Protein AF-A0A382CZF5-F1 (afdb_monomer_lite)

InterPro domains:
  IPR001555 Phosphoribosylglycinamide formyltransferase, active site [PS00373] (16-39)
  IPR002376 Formyl transferase, N-terminal [PF00551] (2-39)
  IPR036477 Formyl transferase, N-terminal domain superfamily [SSF53328] (2-39)

Secondary structure (DSSP, 8-state):
--HHHHHHHTT-SEEEEEEE---SSTT-SPEEEEEEEE--

Structure (mmCIF, N/CA/C/O backbone):
data_AF-A0A382CZF5-F1
#
_entry.id   AF-A0A382CZF5-F1
#
loop_
_atom_site.group_PDB
_atom_site.id
_atom_site.type_symbol
_atom_site.label_atom_id
_atom_site.label_alt_id
_atom_site.label_comp_id
_atom_site.label_asym_id
_atom_site.label_entity_id
_atom_site.label_seq_id
_atom_site.pdbx_PDB_ins_code
_atom_site.Cartn_x
_atom_site.Cartn_y
_atom_site.Cartn_z
_atom_site.occupancy
_atom_site.B_iso_or_equiv
_atom_site.auth_seq_id
_atom_site.auth_comp_id
_atom_site.auth_asym_id
_atom_site.auth_atom_id
_atom_site.pdbx_PDB_model_num
ATOM 1 N N . MET A 1 1 ? 9.777 2.789 13.015 1.00 59.66 1 MET A N 1
ATOM 2 C CA . MET A 1 1 ? 8.882 2.767 11.841 1.00 59.66 1 MET A CA 1
ATOM 3 C C . MET A 1 1 ? 7.905 1.613 12.034 1.00 59.66 1 MET A C 1
ATOM 5 O O . MET A 1 1 ? 8.135 0.540 11.510 1.00 59.66 1 MET A O 1
ATOM 9 N N . ASN A 1 2 ? 6.865 1.814 12.852 1.00 87.00 2 ASN A N 1
ATOM 10 C CA . ASN A 1 2 ? 5.835 0.801 13.129 1.00 87.00 2 ASN A CA 1
ATOM 11 C C . ASN A 1 2 ? 4.503 1.292 12.565 1.00 87.00 2 ASN A C 1
ATOM 13 O O . ASN A 1 2 ? 3.580 1.636 13.298 1.00 87.00 2 ASN A O 1
ATOM 17 N N . ILE A 1 3 ? 4.441 1.392 11.240 1.00 91.00 3 ILE A N 1
ATOM 18 C CA . ILE A 1 3 ? 3.269 1.922 10.534 1.00 91.00 3 ILE A CA 1
ATOM 19 C C . ILE A 1 3 ? 2.011 1.097 10.834 1.00 91.00 3 ILE A C 1
ATOM 21 O O . ILE A 1 3 ? 0.947 1.667 11.041 1.00 91.00 3 ILE A O 1
ATOM 25 N N . HIS A 1 4 ? 2.140 -0.221 11.005 1.00 92.88 4 HIS A N 1
ATOM 26 C CA . HIS A 1 4 ? 1.015 -1.069 11.407 1.00 92.88 4 HIS A CA 1
ATOM 27 C C . HIS A 1 4 ? 0.504 -0.768 12.828 1.00 92.88 4 HIS A C 1
ATOM 29 O O . HIS A 1 4 ? -0.703 -0.719 13.037 1.00 92.88 4 HIS A O 1
ATOM 35 N N . GLU A 1 5 ? 1.385 -0.496 13.800 1.00 94.00 5 GLU A N 1
ATOM 36 C CA . GLU A 1 5 ? 0.949 -0.088 15.149 1.00 94.00 5 GLU A CA 1
ATOM 37 C C . GLU A 1 5 ? 0.268 1.282 15.136 1.00 94.00 5 GLU A C 1
ATOM 39 O O . GLU A 1 5 ? -0.648 1.522 15.918 1.00 94.00 5 GLU A O 1
ATOM 44 N N . GLN A 1 6 ? 0.716 2.190 14.266 1.00 95.06 6 GLN A N 1
ATOM 45 C CA . GLN A 1 6 ? 0.097 3.505 14.110 1.00 95.06 6 GLN A CA 1
ATOM 46 C C . GLN A 1 6 ? -1.313 3.395 13.529 1.00 95.06 6 GLN A C 1
ATOM 48 O O . GLN A 1 6 ? -2.218 4.011 14.076 1.00 95.06 6 GLN A O 1
ATOM 53 N N . VAL A 1 7 ? -1.514 2.560 12.505 1.00 95.00 7 VAL A N 1
ATOM 54 C CA . VAL A 1 7 ? -2.840 2.261 11.929 1.00 95.00 7 VAL A CA 1
ATOM 55 C C . VAL A 1 7 ? -3.815 1.790 13.018 1.00 95.00 7 VAL A C 1
ATOM 57 O O . VAL A 1 7 ? -4.931 2.294 13.119 1.00 95.00 7 VAL A O 1
ATOM 60 N N . ILE A 1 8 ? -3.369 0.896 13.909 1.00 94.38 8 ILE A N 1
ATOM 61 C CA . ILE A 1 8 ? -4.184 0.412 15.036 1.00 94.38 8 ILE A CA 1
ATOM 62 C C . ILE A 1 8 ? -4.461 1.537 16.045 1.00 94.38 8 ILE A C 1
ATOM 64 O O . ILE A 1 8 ? -5.606 1.751 16.437 1.00 94.38 8 ILE A O 1
ATOM 68 N N . LYS A 1 9 ? -3.430 2.285 16.464 1.00 94.62 9 LYS A N 1
ATOM 69 C CA . LYS A 1 9 ? -3.568 3.384 17.441 1.00 94.62 9 LYS A CA 1
ATOM 70 C C . LYS A 1 9 ? -4.471 4.513 16.946 1.00 94.62 9 LYS A C 1
ATOM 72 O O . LYS A 1 9 ? -5.165 5.122 17.753 1.00 94.62 9 LYS A O 1
ATOM 77 N N . ASN A 1 10 ? -4.466 4.777 15.643 1.00 94.88 10 ASN A N 1
ATOM 78 C CA . ASN A 1 10 ? -5.305 5.792 15.014 1.00 94.88 10 ASN A CA 1
ATOM 79 C C . ASN A 1 10 ? -6.769 5.346 14.868 1.00 94.88 10 ASN A C 1
ATOM 81 O O . ASN A 1 10 ? -7.625 6.173 14.559 1.00 94.88 10 ASN A O 1
ATOM 85 N N . GLY A 1 11 ? -7.073 4.065 15.107 1.00 94.75 11 GLY A N 1
ATOM 86 C CA . GLY A 1 11 ? -8.413 3.513 14.920 1.00 94.75 11 GLY A CA 1
ATOM 87 C C . GLY A 1 11 ? -8.816 3.418 13.447 1.00 94.75 11 GLY A C 1
ATOM 88 O O . GLY A 1 11 ? -10.009 3.488 13.130 1.00 94.75 11 GLY A O 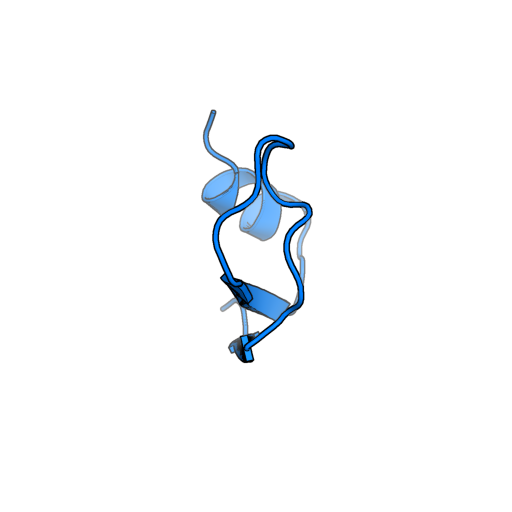1
ATOM 89 N N . 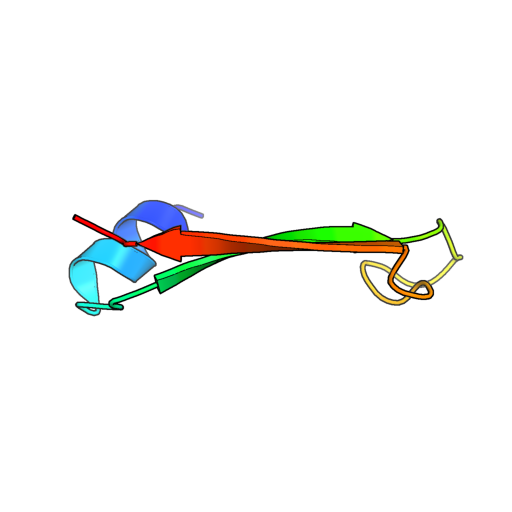ASP A 1 12 ? -7.838 3.285 12.547 1.00 96.56 12 ASP A N 1
ATOM 90 C CA . ASP A 1 12 ? -8.102 3.090 11.126 1.00 96.56 12 ASP A CA 1
ATOM 91 C C . ASP A 1 12 ? -8.890 1.793 10.930 1.00 96.56 12 ASP A C 1
ATOM 93 O O . ASP A 1 12 ? -8.607 0.770 11.546 1.00 96.56 12 ASP A O 1
ATOM 97 N N . LYS A 1 13 ? -9.905 1.829 10.065 1.00 96.69 13 LYS A N 1
ATOM 98 C CA . LYS A 1 13 ? -10.827 0.695 9.867 1.00 96.69 13 LYS A CA 1
ATOM 99 C C . LYS A 1 13 ? -10.356 -0.278 8.791 1.00 96.69 13 LYS A C 1
ATOM 101 O O . LYS A 1 13 ? -10.809 -1.422 8.740 1.00 96.69 13 LYS A O 1
ATOM 106 N N . GLU A 1 14 ? -9.488 0.184 7.898 1.00 96.62 14 GLU A N 1
ATOM 107 C CA . GLU A 1 14 ? -9.001 -0.573 6.750 1.00 96.62 14 GLU A CA 1
ATOM 108 C C . GLU A 1 14 ? -7.512 -0.292 6.526 1.00 96.62 14 GLU A C 1
ATOM 110 O O . GLU A 1 14 ? -7.032 0.818 6.735 1.00 96.62 14 GLU A O 1
ATOM 115 N N . SER A 1 15 ? -6.789 -1.311 6.072 1.00 96.69 15 SER A N 1
ATOM 116 C CA . SER A 1 15 ? -5.422 -1.211 5.566 1.00 96.69 15 SER A CA 1
ATOM 117 C C . SER A 1 15 ? -5.332 -1.956 4.232 1.00 96.69 15 SER A C 1
ATOM 119 O O . SER A 1 15 ? -6.328 -2.492 3.739 1.00 96.69 15 SER A O 1
ATOM 121 N N . GLY A 1 16 ? -4.168 -1.979 3.595 1.00 96.00 16 GLY A N 1
ATOM 122 C CA . GLY A 1 16 ? -4.028 -2.627 2.300 1.00 96.00 16 GLY A CA 1
ATOM 123 C C . GLY A 1 16 ? -2.603 -2.680 1.786 1.00 96.00 16 GLY A C 1
ATOM 124 O O . GLY A 1 16 ? -1.663 -2.243 2.442 1.00 96.00 16 GLY A O 1
ATOM 125 N N . CYS A 1 17 ? -2.470 -3.242 0.591 1.00 96.81 17 CYS A N 1
ATOM 126 C CA . CYS A 1 17 ? -1.211 -3.329 -0.128 1.00 96.81 17 CYS A CA 1
ATOM 127 C C . CYS A 1 17 ? -1.451 -3.151 -1.632 1.00 96.81 17 CYS A C 1
ATOM 129 O O . CYS A 1 17 ? -2.515 -3.511 -2.158 1.00 96.81 17 CYS A O 1
ATOM 131 N N . THR A 1 18 ? -0.444 -2.602 -2.303 1.00 97.75 18 THR A N 1
ATOM 132 C CA . THR A 1 18 ? -0.445 -2.291 -3.730 1.00 97.75 18 THR A CA 1
ATOM 133 C C . THR A 1 18 ? 0.766 -2.946 -4.378 1.00 97.75 18 THR A C 1
ATOM 135 O O . THR A 1 18 ? 1.890 -2.772 -3.922 1.00 97.75 18 THR A O 1
ATOM 138 N N . ILE A 1 19 ? 0.536 -3.686 -5.458 1.00 97.69 19 ILE A N 1
ATOM 139 C CA . ILE A 1 19 ? 1.578 -4.189 -6.352 1.00 97.69 19 ILE A CA 1
ATOM 140 C C . ILE A 1 19 ? 1.596 -3.262 -7.565 1.00 97.69 19 ILE A C 1
ATOM 142 O O . ILE A 1 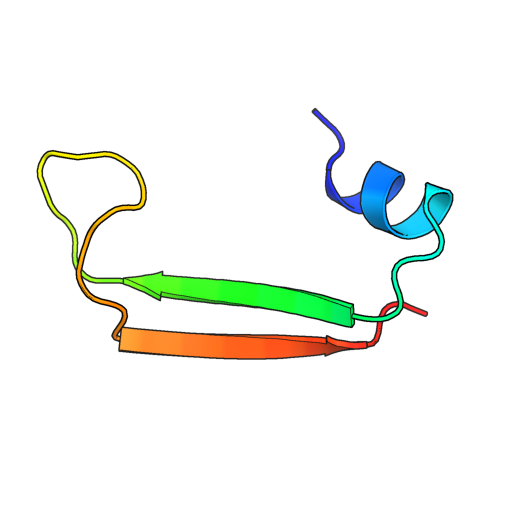19 ? 0.556 -3.063 -8.198 1.00 97.69 19 ILE A O 1
ATOM 146 N N . HIS A 1 20 ? 2.757 -2.709 -7.899 1.00 98.19 20 HIS A N 1
ATOM 147 C CA . HIS A 1 20 ? 2.950 -1.831 -9.052 1.00 98.19 20 HIS A CA 1
ATOM 148 C C . HIS A 1 20 ? 4.153 -2.278 -9.887 1.00 98.19 20 HIS A C 1
ATOM 150 O O . HIS A 1 20 ? 5.013 -3.024 -9.416 1.00 98.19 20 HIS A O 1
ATOM 156 N N . PHE A 1 21 ? 4.209 -1.833 -11.142 1.00 97.81 21 PHE A N 1
ATOM 157 C CA . PHE A 1 21 ? 5.383 -2.046 -11.988 1.00 97.81 21 PHE A CA 1
ATOM 158 C C . PHE A 1 21 ? 6.568 -1.217 -11.487 1.00 97.81 21 PHE A C 1
ATOM 160 O O . PHE A 1 21 ? 6.385 -0.136 -10.935 1.00 97.81 21 PHE A O 1
ATOM 167 N N . VAL A 1 22 ? 7.790 -1.712 -11.663 1.00 97.06 22 VAL A N 1
ATOM 168 C CA . VAL A 1 22 ? 8.994 -0.997 -11.217 1.00 97.06 22 VAL A CA 1
ATOM 169 C C . VAL A 1 22 ? 9.304 0.156 -12.174 1.00 97.06 22 VAL A C 1
ATOM 171 O O . VAL A 1 22 ? 9.297 -0.026 -13.391 1.00 97.06 22 VAL A O 1
ATOM 174 N N . THR A 1 23 ? 9.594 1.328 -11.613 1.00 97.00 23 THR A N 1
ATOM 175 C CA . THR A 1 23 ? 10.109 2.512 -12.314 1.00 97.00 23 THR A CA 1
ATOM 176 C C . THR A 1 23 ? 11.309 3.073 -11.543 1.00 97.00 23 THR A C 1
ATOM 178 O O . THR A 1 23 ? 11.651 2.571 -10.473 1.00 97.00 23 THR A O 1
ATOM 181 N N . GLU A 1 24 ? 11.973 4.097 -12.083 1.00 97.56 24 GLU A N 1
ATOM 182 C CA . GLU A 1 24 ? 13.083 4.777 -11.394 1.00 97.56 24 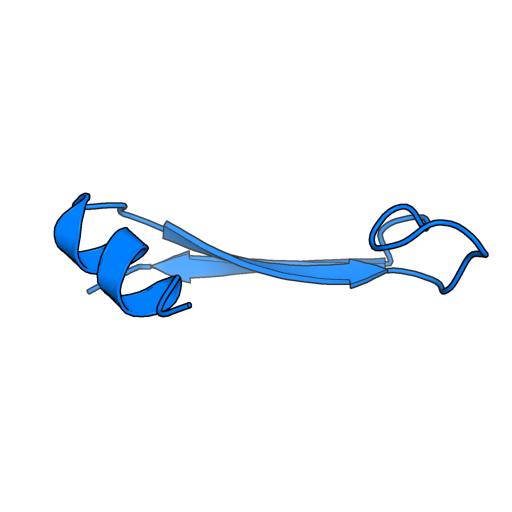GLU A CA 1
ATOM 183 C C . GLU A 1 24 ? 12.624 5.539 -10.141 1.00 97.56 24 GLU A C 1
ATOM 185 O O . GLU A 1 24 ? 13.406 5.773 -9.221 1.00 97.56 24 GLU A O 1
ATOM 190 N N . GLU A 1 25 ? 11.347 5.918 -10.095 1.00 96.00 25 GLU A N 1
ATOM 191 C CA . GLU A 1 25 ? 10.767 6.639 -8.973 1.00 96.00 25 GLU A C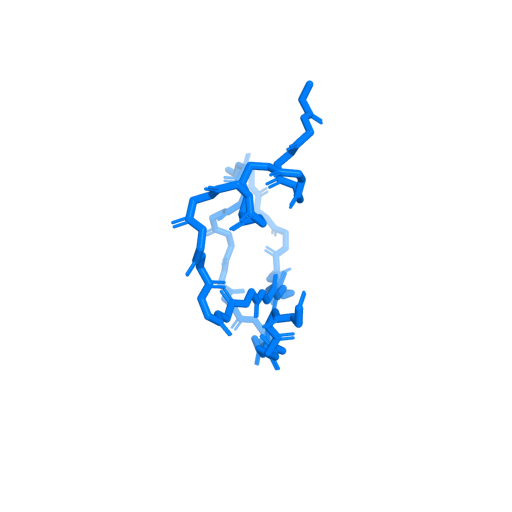A 1
ATOM 192 C C . GLU A 1 25 ? 10.168 5.671 -7.942 1.00 96.00 25 GLU A C 1
ATOM 194 O O . GLU A 1 25 ? 9.356 4.803 -8.272 1.00 96.00 25 GLU A O 1
ATOM 199 N N . LEU A 1 26 ? 10.533 5.856 -6.671 1.00 95.38 26 LEU A N 1
ATOM 200 C CA . LEU A 1 26 ? 10.042 5.037 -5.562 1.00 95.38 26 LEU A CA 1
ATOM 201 C C . LEU A 1 26 ? 8.508 5.103 -5.457 1.00 95.38 26 LEU A C 1
ATOM 203 O O . LEU A 1 26 ? 7.936 6.193 -5.432 1.00 95.38 26 LEU A O 1
ATOM 207 N N . ASP A 1 27 ? 7.870 3.932 -5.378 1.00 93.19 27 ASP A N 1
ATOM 208 C CA . ASP A 1 27 ? 6.425 3.732 -5.179 1.00 93.19 27 ASP A CA 1
ATOM 209 C C . ASP A 1 27 ? 5.507 4.455 -6.189 1.00 93.19 27 ASP A C 1
ATOM 211 O O . ASP A 1 27 ? 4.343 4.739 -5.899 1.00 93.19 27 ASP A O 1
ATOM 215 N N . LYS A 1 28 ? 6.011 4.756 -7.395 1.00 95.31 28 LYS A N 1
ATOM 216 C CA . LYS A 1 28 ? 5.293 5.559 -8.407 1.00 95.31 28 LYS A CA 1
ATOM 217 C C . LYS A 1 28 ? 5.019 4.864 -9.736 1.00 95.31 28 LYS A C 1
ATOM 219 O O . LYS A 1 28 ? 4.543 5.495 -10.681 1.00 95.31 28 LYS A O 1
ATOM 224 N N . GLY A 1 29 ? 5.306 3.575 -9.845 1.00 97.25 29 GLY A N 1
ATOM 225 C CA . GLY A 1 29 ? 4.960 2.848 -11.058 1.00 97.25 29 GLY A CA 1
ATOM 226 C C . GLY A 1 29 ? 3.450 2.628 -11.221 1.00 97.25 29 GLY A C 1
ATOM 227 O O . GLY A 1 29 ? 2.697 2.717 -10.247 1.00 97.25 29 GLY A O 1
ATOM 228 N N . PRO A 1 30 ? 2.976 2.307 -12.439 1.00 97.88 30 PRO A N 1
ATOM 229 C CA . PRO A 1 30 ? 1.572 1.977 -12.670 1.00 97.88 30 PRO A CA 1
ATOM 230 C C . PRO A 1 30 ? 1.098 0.815 -11.783 1.00 97.88 30 PRO A C 1
ATOM 232 O O . PRO A 1 30 ? 1.773 -0.214 -11.682 1.00 97.88 30 PRO A O 1
ATOM 235 N N . ILE A 1 31 ? -0.072 0.967 -11.154 1.00 97.75 31 ILE A N 1
ATOM 236 C CA . ILE A 1 31 ? -0.654 -0.046 -10.262 1.00 97.75 31 ILE A CA 1
ATOM 237 C C . ILE A 1 31 ? -1.105 -1.259 -11.079 1.00 97.75 31 ILE A C 1
ATOM 239 O O . ILE A 1 31 ? -1.877 -1.126 -12.026 1.00 97.75 31 ILE A O 1
ATOM 243 N N . LEU A 1 32 ? -0.662 -2.447 -10.667 1.00 97.56 32 LEU A N 1
ATOM 244 C CA . LEU A 1 32 ? -1.099 -3.725 -11.222 1.00 97.56 32 LEU A CA 1
ATOM 245 C C . LEU A 1 32 ? -2.283 -4.289 -10.428 1.00 97.56 32 LEU A C 1
ATOM 247 O O . LEU A 1 32 ? -3.312 -4.636 -11.002 1.00 97.56 32 LEU A O 1
ATOM 251 N N . ILE A 1 33 ? -2.147 -4.380 -9.100 1.00 97.88 33 ILE A N 1
ATOM 252 C CA . ILE A 1 33 ? -3.173 -4.917 -8.195 1.00 97.88 33 ILE A CA 1
ATOM 253 C C . ILE A 1 33 ? -3.187 -4.099 -6.906 1.00 97.88 33 ILE A C 1
ATOM 255 O O . ILE A 1 33 ? -2.138 -3.796 -6.347 1.00 97.88 33 ILE A O 1
ATOM 259 N N . GLN A 1 34 ? -4.381 -3.840 -6.377 1.00 98.06 34 GLN A N 1
ATOM 260 C CA . GLN A 1 34 ? -4.564 -3.283 -5.041 1.00 98.06 34 GLN A CA 1
ATOM 261 C C . GLN A 1 34 ? -5.585 -4.109 -4.261 1.00 98.06 34 GLN A C 1
ATOM 263 O O . GLN A 1 34 ? -6.635 -4.498 -4.785 1.00 98.06 34 GLN A O 1
ATOM 268 N N . LYS A 1 35 ? -5.270 -4.403 -2.999 1.00 98.12 35 LYS A N 1
ATOM 269 C CA . LYS A 1 35 ? -6.150 -5.146 -2.093 1.00 98.12 35 LYS A CA 1
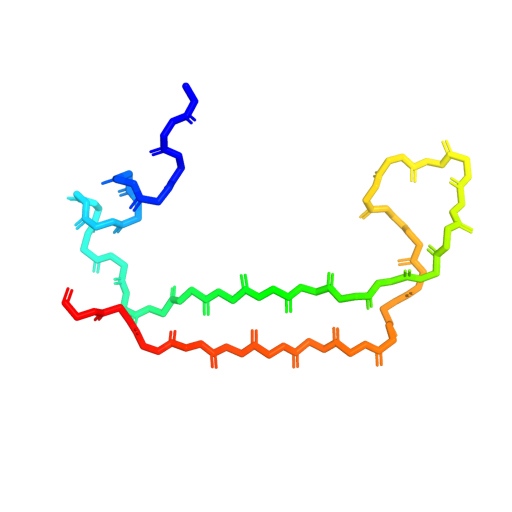ATOM 270 C C . LYS A 1 35 ? -6.220 -4.456 -0.742 1.00 98.12 35 LYS A C 1
ATOM 272 O O . LYS A 1 35 ? -5.228 -3.914 -0.262 1.00 98.12 35 LYS A O 1
ATOM 277 N N . LYS A 1 36 ? -7.406 -4.518 -0.137 1.00 97.31 36 LYS A N 1
ATOM 278 C CA . LYS A 1 36 ? -7.683 -3.989 1.196 1.00 97.31 36 LYS A CA 1
ATOM 279 C C . LYS A 1 36 ? -8.075 -5.093 2.170 1.00 97.31 36 LYS A C 1
ATOM 281 O O . LYS A 1 36 ? -8.656 -6.101 1.764 1.00 97.31 36 LYS A O 1
ATOM 286 N N . CYS A 1 37 ? -7.789 -4.875 3.444 1.00 95.88 37 CYS A N 1
ATOM 287 C CA . CYS A 1 37 ? -8.199 -5.702 4.569 1.00 95.88 37 CYS A CA 1
ATOM 288 C C . CYS A 1 37 ? -8.791 -4.821 5.675 1.00 95.88 37 CYS A C 1
ATOM 290 O O . CYS A 1 37 ? -8.444 -3.647 5.806 1.00 95.88 37 CYS A O 1
ATOM 292 N N . LYS A 1 38 ? -9.705 -5.387 6.467 1.00 96.75 38 LYS A N 1
ATOM 293 C CA . LYS A 1 38 ? -10.194 -4.725 7.680 1.00 96.75 38 LYS A CA 1
ATOM 294 C C . LYS A 1 38 ? -9.112 -4.770 8.753 1.00 96.75 38 LYS A C 1
ATOM 296 O O . LYS A 1 38 ? -8.406 -5.771 8.866 1.00 96.75 38 LYS A O 1
ATOM 301 N N . VAL A 1 39 ? -9.017 -3.700 9.527 1.00 94.25 39 VAL A N 1
ATOM 302 C CA . VAL A 1 39 ? -8.194 -3.641 10.737 1.00 94.25 39 VAL A CA 1
ATOM 303 C C . VAL A 1 39 ? -9.103 -4.027 11.906 1.00 94.25 39 VAL A C 1
ATOM 305 O O . VAL A 1 39 ? -10.211 -3.498 12.012 1.00 94.25 39 VAL A O 1
ATOM 308 N N . ASN A 1 40 ? -8.669 -5.005 12.706 1.00 80.25 40 ASN A N 1
ATOM 309 C CA . ASN A 1 40 ? -9.422 -5.566 13.834 1.00 80.25 40 ASN A CA 1
ATOM 310 C C . ASN A 1 40 ? -8.906 -5.031 15.166 1.00 80.25 40 ASN A C 1
ATOM 312 O O . ASN A 1 40 ? -7.674 -4.829 15.262 1.00 80.25 40 ASN A O 1
#

Radius of gyration: 12.65 Å; chains: 1; bounding box: 24×12×30 Å

Sequence (40 aa):
MNIHEQVIKNGDKESGCTIHFVTEELDKGPILIQKKCKVN

Foldseek 3Di:
DPVVVVCVVVVPQKDWDWDFDDDPDPPPHHTDDIDMDTDD

pLDDT: mean 94.61, std 6.48, range [59.66, 98.19]

Organism: NCBI:txid408172